Protein AF-A0AA50DY83-F1 (afdb_monomer_lite)

Structure (mmCIF, N/CA/C/O backbone):
data_AF-A0AA50DY83-F1
#
_entry.id   AF-A0AA50DY83-F1
#
loop_
_atom_site.group_PDB
_atom_site.id
_atom_site.type_symbol
_atom_site.label_atom_id
_atom_site.label_alt_id
_atom_site.label_comp_id
_atom_site.label_asym_id
_atom_site.label_entity_id
_atom_site.label_seq_id
_atom_site.pdbx_PDB_ins_code
_atom_site.Cartn_x
_atom_site.Cartn_y
_atom_site.Cartn_z
_atom_site.occupancy
_atom_site.B_iso_or_equiv
_atom_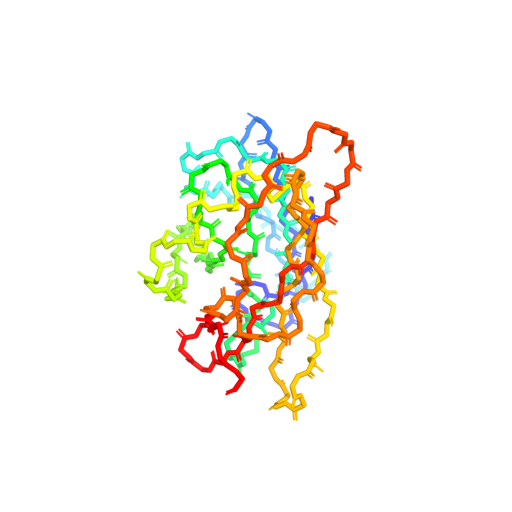site.auth_seq_id
_atom_site.auth_comp_id
_atom_site.auth_asym_id
_atom_site.auth_atom_id
_atom_site.pdbx_PDB_model_num
ATOM 1 N N . MET A 1 1 ? -5.079 8.595 -2.130 1.00 82.94 1 MET A N 1
ATOM 2 C CA . MET A 1 1 ? -5.783 8.286 -0.867 1.00 82.94 1 MET A CA 1
ATOM 3 C C . MET A 1 1 ? -5.899 6.782 -0.774 1.00 82.94 1 MET A C 1
ATOM 5 O O . MET A 1 1 ? -6.201 6.178 -1.796 1.00 82.94 1 MET A O 1
ATOM 9 N N . ALA A 1 2 ? -5.670 6.212 0.403 1.00 85.25 2 ALA A N 1
ATOM 10 C CA . ALA A 1 2 ? -5.829 4.784 0.664 1.00 85.25 2 ALA A CA 1
ATOM 11 C C . ALA A 1 2 ? -6.539 4.568 2.012 1.00 85.25 2 ALA A C 1
ATOM 13 O O . ALA A 1 2 ? -6.570 5.480 2.841 1.00 85.25 2 ALA A O 1
ATOM 14 N N . ILE A 1 3 ? -7.159 3.400 2.182 1.00 90.38 3 ILE A N 1
ATOM 15 C CA . ILE A 1 3 ? -7.938 3.019 3.367 1.00 90.38 3 ILE A CA 1
ATOM 16 C C . ILE A 1 3 ? -7.451 1.643 3.827 1.00 90.38 3 ILE A C 1
ATOM 18 O O . ILE A 1 3 ? -7.275 0.762 2.984 1.00 90.38 3 ILE A O 1
ATOM 22 N N . GLY A 1 4 ? -7.246 1.478 5.133 1.00 90.56 4 GLY A N 1
ATOM 23 C CA . GLY A 1 4 ? -6.815 0.227 5.762 1.00 90.56 4 GLY A CA 1
ATOM 24 C C . GLY A 1 4 ? -6.361 0.439 7.208 1.00 90.56 4 GLY A C 1
ATOM 25 O O . GLY A 1 4 ? -6.179 1.576 7.632 1.00 90.56 4 GLY A O 1
ATOM 26 N N . ASP A 1 5 ? -6.191 -0.640 7.968 1.00 93.38 5 ASP A N 1
ATOM 27 C CA . ASP A 1 5 ? -5.736 -0.609 9.368 1.00 93.38 5 ASP A CA 1
ATOM 28 C C . ASP A 1 5 ? -4.199 -0.542 9.463 1.00 93.38 5 ASP A C 1
ATOM 30 O O . ASP A 1 5 ? -3.527 -1.529 9.753 1.00 93.38 5 ASP A O 1
ATOM 34 N N . TYR A 1 6 ? -3.617 0.627 9.190 1.00 91.94 6 TYR A N 1
ATOM 35 C CA . TYR A 1 6 ? -2.161 0.820 9.105 1.00 91.94 6 TYR A CA 1
ATOM 36 C C . TYR A 1 6 ? -1.463 0.854 10.473 1.00 91.94 6 TYR A C 1
ATOM 38 O O . TYR A 1 6 ? -0.245 1.024 10.536 1.00 91.94 6 TYR A O 1
ATOM 46 N N . ASN A 1 7 ? -2.209 0.735 11.575 1.00 92.19 7 ASN A N 1
ATOM 47 C CA . ASN A 1 7 ? -1.652 0.658 12.927 1.00 92.19 7 ASN A CA 1
ATOM 48 C C . ASN A 1 7 ? -2.032 -0.627 13.693 1.00 92.19 7 ASN A C 1
ATOM 50 O O . ASN A 1 7 ? -1.605 -0.783 14.842 1.00 92.19 7 ASN A O 1
ATOM 54 N N . GLY A 1 8 ? -2.791 -1.538 13.076 1.00 93.25 8 GLY A N 1
ATOM 55 C CA . GLY A 1 8 ? -3.161 -2.840 13.634 1.00 93.25 8 GLY A CA 1
ATOM 56 C C . GLY A 1 8 ? -4.158 -2.776 14.795 1.00 93.25 8 GLY A C 1
ATOM 57 O O . GLY A 1 8 ? -4.150 -3.657 15.662 1.00 93.25 8 GLY A O 1
ATOM 58 N N . ASN A 1 9 ? -4.976 -1.724 14.889 1.00 92.88 9 ASN A N 1
ATOM 59 C CA . ASN A 1 9 ? -5.936 -1.556 15.985 1.00 92.88 9 ASN A CA 1
ATOM 60 C C . ASN A 1 9 ? -7.317 -2.184 15.712 1.00 92.88 9 ASN A C 1
ATOM 62 O O . ASN A 1 9 ? -8.183 -2.159 16.596 1.00 92.88 9 ASN A O 1
ATOM 66 N N . GLY A 1 10 ? -7.516 -2.753 14.523 1.00 93.44 10 GLY A N 1
ATOM 67 C CA . GLY A 1 10 ? -8.751 -3.368 14.052 1.00 93.44 10 GLY A CA 1
ATOM 68 C C . GLY A 1 10 ? -9.752 -2.399 13.414 1.00 93.44 10 GLY A C 1
ATOM 69 O O . GLY A 1 10 ? -10.900 -2.796 13.194 1.00 93.44 10 GLY A O 1
ATOM 70 N N . TYR A 1 11 ? -9.371 -1.148 13.147 1.00 93.31 11 TYR A N 1
ATOM 71 C CA . TYR A 1 11 ? -10.224 -0.125 12.540 1.00 93.31 11 TYR A CA 1
ATOM 72 C C . TYR A 1 11 ? -9.530 0.520 11.341 1.00 93.31 11 TYR A C 1
ATOM 74 O O . TYR A 1 11 ? -8.371 0.905 11.421 1.00 93.31 11 TYR A O 1
ATOM 82 N N . ASP A 1 12 ? -10.273 0.708 10.249 1.00 93.44 12 ASP A N 1
ATOM 83 C CA . ASP A 1 12 ? -9.739 1.363 9.057 1.00 93.44 12 ASP A CA 1
ATOM 84 C C . ASP A 1 12 ? -9.301 2.806 9.349 1.00 93.44 12 ASP A C 1
ATOM 86 O O . ASP A 1 12 ? -10.076 3.636 9.842 1.00 93.44 12 ASP A O 1
ATOM 90 N N . ASP A 1 13 ? -8.072 3.116 8.961 1.00 93.25 13 ASP A N 1
ATOM 91 C CA . ASP A 1 13 ? -7.509 4.453 8.915 1.00 93.25 13 ASP A CA 1
ATOM 92 C C . ASP A 1 13 ? -7.592 5.025 7.488 1.00 93.25 13 ASP A C 1
ATOM 94 O O . ASP A 1 13 ? -7.858 4.322 6.506 1.00 93.25 13 ASP A O 1
ATOM 98 N N . VAL A 1 14 ? -7.331 6.328 7.351 1.00 92.56 14 VAL A N 1
ATOM 99 C CA . VAL A 1 14 ? -7.305 7.013 6.051 1.00 92.56 14 VAL A CA 1
ATOM 100 C C . VAL A 1 14 ? -5.949 7.652 5.806 1.00 92.56 14 VAL A C 1
ATOM 102 O O . VAL A 1 14 ? -5.540 8.563 6.525 1.00 92.56 14 VAL A O 1
ATOM 105 N N . LEU A 1 15 ? -5.296 7.234 4.725 1.00 89.06 15 LEU A N 1
ATOM 106 C CA . LEU A 1 15 ? -4.086 7.859 4.209 1.00 89.06 15 LEU A CA 1
ATOM 107 C C . LEU A 1 15 ? -4.421 8.876 3.127 1.00 89.06 15 LEU A C 1
ATOM 109 O O . LEU A 1 15 ? -5.030 8.559 2.099 1.00 89.06 15 LEU A O 1
ATOM 113 N N . LEU A 1 16 ? -3.949 10.097 3.324 1.00 87.44 16 LEU A N 1
ATOM 114 C CA . LEU A 1 16 ? -3.999 11.180 2.359 1.00 87.44 16 LEU A CA 1
ATOM 115 C C . LEU A 1 16 ? -2.591 11.420 1.827 1.00 87.44 16 LEU A C 1
ATOM 117 O O . LEU A 1 16 ? -1.666 11.712 2.580 1.00 87.44 16 LEU A O 1
ATOM 121 N N . TRP A 1 17 ? -2.455 11.298 0.511 1.00 81.44 17 TRP A N 1
ATOM 122 C CA . TRP A 1 17 ? -1.196 11.476 -0.198 1.00 81.44 17 TRP A CA 1
ATOM 123 C C . TRP A 1 17 ? -1.347 12.599 -1.213 1.00 81.44 17 TRP A C 1
ATOM 125 O O . TRP A 1 17 ? -2.341 12.603 -1.948 1.00 81.44 17 TRP A O 1
ATOM 135 N N . GLY A 1 18 ? -0.401 13.537 -1.259 1.00 75.00 18 GLY A N 1
ATOM 136 C CA . GLY A 1 18 ? -0.442 14.610 -2.248 1.00 75.00 18 GLY A CA 1
ATOM 137 C C . GLY A 1 18 ? 0.629 15.685 -2.092 1.00 75.00 18 GLY A C 1
ATOM 138 O O . GLY A 1 18 ? 1.409 15.705 -1.143 1.00 75.00 18 GLY A O 1
ATOM 139 N N . ASP A 1 19 ? 0.614 16.623 -3.037 1.00 73.62 19 ASP A N 1
ATOM 140 C CA . ASP A 1 19 ? 1.660 17.639 -3.234 1.00 73.62 19 ASP A CA 1
ATOM 141 C C . ASP A 1 19 ? 1.854 18.596 -2.047 1.00 73.62 19 ASP A C 1
ATOM 143 O O . ASP A 1 19 ? 2.912 19.201 -1.896 1.00 73.62 19 ASP A O 1
ATOM 147 N N . ASN A 1 20 ? 0.836 18.738 -1.195 1.00 76.44 20 ASN A N 1
ATOM 148 C CA . ASN A 1 20 ? 0.859 19.624 -0.028 1.00 76.44 20 ASN A CA 1
ATOM 149 C C . ASN A 1 20 ? 1.188 18.888 1.281 1.00 76.44 20 ASN A C 1
ATOM 151 O O .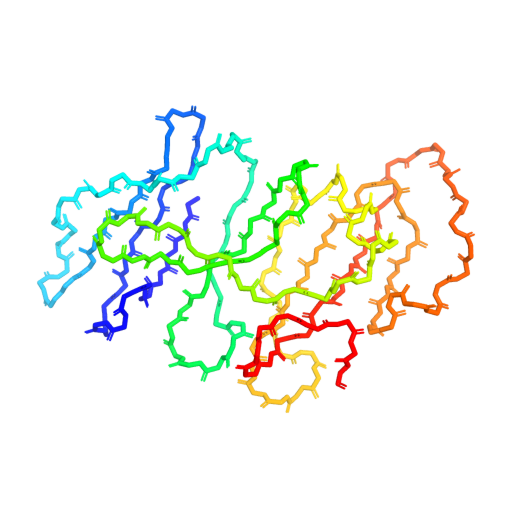 ASN A 1 20 ? 0.993 19.445 2.363 1.00 76.44 20 ASN A O 1
ATOM 155 N N . GLY A 1 21 ? 1.678 17.652 1.183 1.00 81.50 21 GLY A N 1
ATOM 156 C CA . GLY A 1 21 ? 2.078 16.832 2.315 1.00 81.50 21 GLY A CA 1
ATOM 157 C C . GLY A 1 21 ? 1.247 15.564 2.457 1.00 81.50 21 GLY A C 1
ATOM 158 O O . GLY A 1 21 ? 0.142 15.431 1.928 1.00 81.50 21 GLY A O 1
ATOM 159 N N . ASN A 1 22 ? 1.815 14.637 3.218 1.00 86.06 22 ASN A N 1
ATOM 160 C CA . ASN A 1 22 ? 1.277 13.305 3.435 1.00 86.06 22 ASN A CA 1
ATOM 161 C C . ASN A 1 22 ? 0.725 13.244 4.854 1.00 86.06 22 ASN A C 1
ATOM 163 O O . ASN A 1 22 ? 1.374 13.701 5.798 1.00 86.06 22 ASN A O 1
ATOM 167 N N . GLN A 1 23 ? -0.485 12.722 5.010 1.00 90.88 23 GLN A N 1
ATOM 168 C CA . GLN A 1 23 ? -1.163 12.660 6.297 1.00 90.88 23 GLN A CA 1
ATOM 169 C C . GLN A 1 23 ? -1.882 11.335 6.481 1.00 90.88 23 GLN A C 1
ATOM 171 O O . GLN A 1 23 ? -2.335 10.712 5.524 1.00 90.88 23 GLN A O 1
ATOM 176 N N . VAL A 1 24 ? -2.034 10.944 7.736 1.00 91.81 24 VAL A N 1
ATOM 177 C CA . VAL A 1 24 ? -2.842 9.802 8.148 1.00 91.81 24 VAL A CA 1
ATOM 178 C C . VAL A 1 24 ? -3.845 10.244 9.198 1.00 91.81 24 VAL A C 1
ATOM 180 O O . VAL A 1 24 ? -3.514 11.016 10.098 1.00 91.81 24 VAL A O 1
ATOM 183 N N . ALA A 1 25 ? -5.080 9.781 9.062 1.00 93.94 25 ALA A N 1
ATOM 184 C CA . ALA A 1 25 ? -6.119 9.948 10.061 1.00 93.94 25 ALA A CA 1
ATOM 185 C C . ALA A 1 25 ? -6.462 8.581 10.646 1.00 93.94 25 ALA A C 1
ATOM 187 O O . ALA A 1 25 ? -6.918 7.698 9.921 1.00 93.94 25 ALA A O 1
ATOM 188 N N . TRP A 1 26 ? -6.237 8.426 11.949 1.00 93.56 26 TRP A N 1
ATOM 189 C CA . TRP A 1 26 ? -6.375 7.142 12.628 1.00 93.56 26 TRP A CA 1
ATOM 190 C C . TRP A 1 26 ? -7.840 6.826 12.952 1.00 93.56 26 TRP A C 1
ATOM 192 O O . TRP A 1 26 ? -8.547 7.618 13.597 1.00 93.56 26 TRP A O 1
ATOM 202 N N . GLY A 1 27 ? -8.284 5.658 12.500 1.00 94.12 27 GLY A N 1
ATOM 203 C CA . GLY A 1 27 ? -9.568 5.055 12.806 1.00 94.12 27 GLY A CA 1
ATOM 204 C C . GLY A 1 27 ? -9.652 4.603 14.259 1.00 94.12 27 GLY A C 1
ATOM 205 O O . GLY A 1 27 ? -8.657 4.454 14.968 1.00 94.12 27 GLY A O 1
ATOM 206 N N . ASN A 1 28 ? -10.878 4.432 14.746 1.00 93.06 28 ASN A N 1
ATOM 207 C CA . ASN A 1 28 ? -11.138 3.883 16.073 1.00 93.06 28 ASN A CA 1
ATOM 208 C C . ASN A 1 28 ? -12.564 3.328 16.165 1.00 93.06 28 ASN A C 1
ATOM 210 O O . ASN A 1 28 ? -13.390 3.508 15.268 1.00 93.06 28 ASN A O 1
ATOM 214 N N . SER A 1 29 ? -12.872 2.740 17.320 1.00 94.25 29 SER A N 1
ATOM 215 C CA . SER A 1 29 ? -14.148 2.093 17.647 1.00 94.25 29 SER A CA 1
ATOM 216 C C . SER A 1 29 ? -15.400 2.955 17.516 1.00 94.25 29 SER A C 1
ATOM 218 O O . SER A 1 29 ? -16.506 2.417 17.499 1.00 94.25 29 SER A O 1
ATOM 220 N N . THR A 1 30 ? -15.260 4.278 17.426 1.00 92.69 30 THR A N 1
ATOM 221 C CA . THR A 1 30 ? -16.400 5.187 17.249 1.00 92.69 30 THR A CA 1
ATOM 222 C C . THR A 1 30 ? -16.715 5.479 15.781 1.00 92.69 30 THR A C 1
ATOM 224 O O . THR A 1 30 ? -17.744 6.088 15.499 1.00 92.69 30 THR A O 1
ATOM 227 N N . GLY A 1 31 ? -15.848 5.066 14.846 1.00 84.56 31 GLY A N 1
ATOM 228 C CA . GLY A 1 31 ? -15.955 5.387 13.418 1.00 84.56 31 GLY A CA 1
ATOM 229 C C . GLY A 1 31 ? -15.607 6.840 13.070 1.00 84.56 31 GLY A C 1
ATOM 230 O O . GLY A 1 31 ? -15.797 7.264 11.933 1.00 84.56 31 GLY A O 1
ATOM 231 N N . VAL A 1 32 ? -15.116 7.621 14.038 1.00 86.75 32 VAL A N 1
ATOM 232 C CA . VAL A 1 32 ? -14.698 9.014 13.837 1.00 86.75 32 VAL A CA 1
ATOM 233 C C . VAL A 1 32 ? -13.186 9.073 13.655 1.00 86.75 32 VAL A C 1
ATOM 235 O O . VAL A 1 32 ? -12.447 8.629 14.528 1.00 86.75 32 VAL A O 1
ATOM 238 N N . LEU A 1 33 ? -12.720 9.669 12.558 1.00 86.56 33 LEU A N 1
ATOM 239 C CA . LEU A 1 33 ? -11.297 9.906 12.304 1.00 86.56 33 LEU A CA 1
ATOM 240 C C . LEU A 1 33 ? -10.797 11.054 13.189 1.00 86.56 33 LEU A C 1
ATOM 242 O O . LEU A 1 33 ? -11.142 12.219 12.974 1.00 86.56 33 LEU A O 1
ATOM 246 N N . ASN A 1 34 ? -10.018 10.726 14.217 1.00 65.56 34 ASN A N 1
ATOM 247 C CA . ASN A 1 34 ? -9.617 11.687 15.237 1.00 65.56 34 ASN A CA 1
ATOM 248 C C . ASN A 1 34 ? -8.171 12.132 14.989 1.00 65.56 34 ASN A C 1
ATOM 250 O O . ASN A 1 34 ? -7.231 11.415 15.309 1.00 65.56 34 ASN A O 1
ATOM 254 N N . SER A 1 35 ? -8.022 13.354 14.467 1.00 79.56 35 SER A N 1
ATOM 255 C CA . SER A 1 35 ? -6.764 14.059 14.155 1.00 79.56 35 SER A CA 1
ATOM 256 C C . SER A 1 35 ? -5.921 13.500 12.997 1.00 79.56 35 SER A C 1
ATOM 258 O O . SER A 1 35 ? -5.849 12.298 12.769 1.00 79.56 35 SER A O 1
ATOM 260 N N . PHE A 1 36 ? -5.292 14.420 12.259 1.00 89.25 36 PHE A N 1
ATOM 261 C CA . PHE A 1 36 ? -4.334 14.113 11.199 1.00 89.25 36 PHE A CA 1
ATOM 262 C C . PHE A 1 36 ? -2.915 14.132 11.765 1.00 89.25 36 PHE A C 1
ATOM 264 O O . PHE A 1 36 ? -2.482 15.143 12.324 1.00 89.25 36 PHE A O 1
ATOM 271 N N . THR A 1 37 ? -2.187 13.038 11.574 1.00 92.50 37 THR A N 1
ATOM 272 C CA . THR A 1 37 ? -0.744 12.962 11.796 1.00 92.50 37 THR A CA 1
ATOM 273 C C . THR A 1 37 ? -0.035 13.198 10.468 1.00 92.50 37 THR A C 1
ATOM 275 O O . THR A 1 37 ? -0.375 12.578 9.462 1.00 92.50 37 THR A O 1
ATOM 278 N N . ASN A 1 38 ? 0.953 14.095 10.450 1.00 91.31 38 ASN A N 1
ATOM 279 C CA . ASN A 1 38 ? 1.804 14.278 9.275 1.00 91.31 38 ASN A CA 1
ATOM 280 C C . ASN A 1 38 ? 2.736 13.080 9.128 1.00 91.31 38 ASN A C 1
ATOM 282 O O . ASN A 1 38 ? 3.353 12.653 10.101 1.00 91.31 38 ASN A O 1
ATOM 286 N N . ILE A 1 39 ? 2.856 12.583 7.907 1.00 88.12 39 ILE A N 1
ATOM 287 C CA . ILE A 1 39 ? 3.776 11.514 7.557 1.00 88.12 39 ILE A CA 1
ATOM 288 C C . ILE A 1 39 ? 5.089 12.168 7.134 1.00 88.12 39 ILE A C 1
ATOM 290 O O . ILE A 1 39 ? 5.132 12.917 6.155 1.00 88.12 39 ILE A O 1
ATOM 294 N N . ASP A 1 40 ? 6.153 11.889 7.879 1.00 85.12 40 ASP A N 1
ATOM 295 C CA . ASP A 1 40 ? 7.502 12.357 7.578 1.00 85.12 40 ASP A CA 1
ATOM 296 C C . ASP A 1 40 ? 8.100 11.498 6.457 1.00 85.12 40 ASP A C 1
ATOM 298 O O . ASP A 1 40 ? 8.785 10.499 6.690 1.00 85.12 40 ASP A O 1
ATOM 302 N N . TYR A 1 41 ? 7.750 11.858 5.221 1.00 77.12 41 TYR A N 1
ATOM 303 C CA . TYR A 1 41 ? 8.297 11.269 4.007 1.00 77.12 41 TYR A CA 1
ATOM 304 C C . TYR A 1 41 ? 8.704 12.382 3.031 1.00 77.12 41 TYR A C 1
ATOM 306 O O . TYR A 1 41 ? 7.850 13.180 2.640 1.00 77.12 41 TYR A O 1
ATOM 314 N N . PRO A 1 42 ? 9.984 12.457 2.623 1.00 63.41 42 PRO A N 1
ATOM 315 C CA . PRO A 1 42 ? 10.552 13.656 2.004 1.00 63.41 42 PRO A CA 1
ATOM 316 C C . PRO A 1 42 ? 10.182 13.880 0.528 1.00 63.41 42 PRO A C 1
ATOM 318 O O . PRO A 1 42 ? 10.598 14.890 -0.036 1.00 63.41 42 PRO A O 1
ATOM 321 N N . GLU A 1 43 ? 9.439 12.976 -0.117 1.00 67.38 43 GLU A N 1
ATOM 322 C CA . GLU A 1 43 ? 9.222 13.027 -1.570 1.00 67.38 43 GLU A CA 1
ATOM 323 C C . GLU A 1 43 ? 7.781 13.385 -1.956 1.00 67.38 43 GLU A C 1
ATOM 325 O O . GLU A 1 43 ? 6.805 12.923 -1.354 1.00 67.38 43 GLU A O 1
ATOM 330 N N . THR A 1 44 ? 7.665 14.175 -3.024 1.00 59.91 44 THR A N 1
ATOM 331 C CA . THR A 1 44 ? 6.414 14.506 -3.713 1.00 59.91 44 THR A CA 1
ATOM 332 C C . THR A 1 44 ? 6.037 13.342 -4.628 1.00 59.91 44 THR A C 1
ATOM 334 O O . THR A 1 44 ? 6.585 13.200 -5.720 1.00 59.91 44 THR A O 1
ATOM 337 N N . GLN A 1 45 ? 5.172 12.452 -4.155 1.00 63.06 45 GLN A N 1
ATOM 338 C CA . GLN A 1 45 ? 4.799 11.235 -4.880 1.00 63.06 45 GLN A CA 1
ATOM 339 C C . GLN A 1 45 ? 3.581 11.446 -5.777 1.00 63.06 45 GLN A C 1
ATOM 341 O O . GLN A 1 45 ? 2.764 12.331 -5.530 1.00 63.06 45 GLN A O 1
ATOM 346 N N . THR A 1 46 ? 3.414 10.564 -6.763 1.00 63.91 46 THR A N 1
ATOM 347 C CA . THR A 1 46 ? 2.275 10.584 -7.691 1.00 63.91 46 THR A CA 1
ATOM 348 C C . THR A 1 46 ? 1.161 9.609 -7.303 1.00 63.91 46 THR A C 1
ATOM 350 O O . THR A 1 46 ? -0.005 9.915 -7.554 1.00 63.91 46 THR A O 1
ATOM 353 N N . THR A 1 47 ? 1.470 8.465 -6.669 1.00 72.44 47 THR A N 1
ATOM 354 C CA . THR A 1 47 ? 0.469 7.468 -6.229 1.00 72.44 47 THR A CA 1
ATOM 355 C C . THR A 1 47 ? 0.901 6.694 -4.979 1.00 72.44 47 THR A C 1
ATOM 357 O O . THR A 1 47 ? 2.088 6.452 -4.775 1.00 72.44 47 THR A O 1
ATOM 360 N N . ALA A 1 48 ? -0.075 6.284 -4.160 1.00 77.56 48 ALA A N 1
ATOM 361 C CA . ALA A 1 48 ? 0.132 5.416 -3.002 1.00 77.56 48 ALA A CA 1
ATOM 362 C C . ALA A 1 48 ? -1.067 4.478 -2.807 1.00 77.56 48 ALA A C 1
ATOM 364 O O . ALA A 1 48 ? -2.211 4.886 -3.040 1.00 77.56 48 ALA A O 1
ATOM 365 N N . THR A 1 49 ? -0.812 3.253 -2.353 1.00 83.31 49 THR A N 1
ATOM 366 C CA . THR A 1 49 ? -1.840 2.237 -2.085 1.00 83.31 49 THR A CA 1
ATOM 367 C C . THR A 1 49 ? -1.492 1.395 -0.855 1.00 83.31 49 THR A C 1
ATOM 369 O O . THR A 1 49 ? -0.319 1.258 -0.527 1.00 83.31 49 THR A O 1
ATOM 372 N N . GLY A 1 50 ? -2.501 0.867 -0.153 1.00 86.50 50 GLY A N 1
ATOM 373 C CA . GLY A 1 50 ? -2.326 0.071 1.068 1.00 86.50 50 GLY A CA 1
ATOM 374 C C . GLY A 1 50 ? -2.498 -1.422 0.845 1.00 86.50 50 GLY A C 1
ATOM 375 O O . GLY A 1 50 ? -3.528 -1.810 0.300 1.00 86.50 50 GLY A O 1
ATOM 376 N N . VAL A 1 51 ? -1.537 -2.246 1.249 1.00 87.81 51 VAL A N 1
ATOM 377 C CA . VAL A 1 51 ? -1.570 -3.704 1.072 1.00 87.81 51 VAL A CA 1
ATOM 378 C C . VAL A 1 51 ? -0.628 -4.391 2.062 1.00 87.81 51 VAL A C 1
ATOM 380 O O . VAL A 1 51 ? 0.470 -3.903 2.279 1.00 87.81 51 VAL A O 1
ATOM 383 N N . ASP A 1 52 ? -1.054 -5.505 2.659 1.00 90.31 52 ASP A N 1
ATOM 384 C CA . ASP A 1 52 ? -0.207 -6.335 3.530 1.00 90.31 52 ASP A CA 1
ATOM 385 C C . ASP A 1 52 ? 0.744 -7.191 2.675 1.00 90.31 52 ASP A C 1
ATOM 387 O O . ASP A 1 52 ? 0.365 -8.232 2.136 1.00 90.31 52 ASP A O 1
ATOM 391 N N . LEU A 1 53 ? 1.964 -6.689 2.494 1.00 88.38 53 LEU A N 1
ATOM 392 C CA . LEU A 1 53 ? 3.017 -7.258 1.652 1.00 88.38 53 LEU A CA 1
ATOM 393 C C . LEU A 1 53 ? 3.959 -8.164 2.442 1.00 88.38 53 LEU A C 1
ATOM 395 O O . LEU A 1 53 ? 4.844 -8.787 1.846 1.00 88.38 53 LEU A O 1
ATOM 399 N N . ASN A 1 54 ? 3.816 -8.209 3.769 1.00 89.88 54 ASN A N 1
ATOM 400 C CA . ASN A 1 54 ? 4.650 -9.030 4.634 1.00 89.88 54 ASN A CA 1
ATOM 401 C C . ASN A 1 54 ? 3.879 -10.116 5.414 1.00 89.88 54 ASN A C 1
ATOM 403 O O . ASN A 1 54 ? 4.501 -10.996 6.014 1.00 89.88 54 ASN A O 1
ATOM 407 N N . GLY A 1 55 ? 2.549 -10.107 5.362 1.00 90.44 55 GLY A N 1
ATOM 408 C CA . GLY A 1 55 ? 1.676 -11.075 6.016 1.00 90.44 55 GLY A CA 1
ATOM 409 C C . GLY A 1 55 ? 1.550 -10.891 7.531 1.00 90.44 55 GLY A C 1
ATOM 410 O O . GLY A 1 55 ? 1.189 -11.851 8.220 1.00 90.44 55 GLY A O 1
ATOM 411 N N . ASP A 1 56 ? 1.885 -9.720 8.080 1.00 91.44 56 ASP A N 1
ATOM 412 C CA . ASP A 1 56 ? 1.785 -9.430 9.516 1.00 91.44 56 ASP A CA 1
ATOM 413 C C . ASP A 1 56 ? 0.385 -8.947 9.944 1.00 91.44 56 ASP A C 1
ATOM 415 O O . ASP A 1 56 ? 0.100 -8.851 11.144 1.00 91.44 56 ASP A O 1
ATOM 419 N N . GLY A 1 57 ? -0.515 -8.732 8.979 1.00 90.56 57 GLY A N 1
ATOM 420 C CA . GLY A 1 57 ? -1.878 -8.259 9.187 1.00 90.56 57 GLY A CA 1
ATOM 421 C C . GLY A 1 57 ? -2.017 -6.737 9.268 1.00 90.56 57 GLY A C 1
ATOM 422 O O . GLY A 1 57 ? -3.141 -6.257 9.417 1.00 90.56 57 GLY A O 1
ATOM 423 N N . ILE A 1 58 ? -0.921 -5.983 9.159 1.00 91.94 58 ILE A N 1
ATOM 424 C CA . ILE A 1 58 ? -0.885 -4.522 9.093 1.00 91.94 58 ILE A CA 1
ATOM 425 C C . ILE A 1 58 ? -0.504 -4.133 7.661 1.00 91.94 58 ILE A C 1
ATOM 427 O O . ILE A 1 58 ? 0.609 -4.402 7.223 1.00 91.94 58 ILE A O 1
ATOM 431 N N . PRO A 1 59 ? -1.385 -3.464 6.897 1.00 90.31 59 PRO A N 1
ATOM 432 C CA . PRO A 1 59 ? -1.056 -3.071 5.540 1.00 90.31 59 PRO A CA 1
ATOM 433 C C . PRO A 1 59 ? 0.167 -2.151 5.476 1.00 90.31 59 PRO A C 1
ATOM 435 O O . PRO A 1 59 ? 0.263 -1.138 6.170 1.00 90.31 59 PRO A O 1
ATOM 438 N N . GLU A 1 60 ? 1.058 -2.444 4.542 1.00 89.00 60 GLU A N 1
ATOM 439 C CA . GLU A 1 60 ? 2.073 -1.522 4.070 1.00 89.00 60 GLU A CA 1
ATOM 440 C C . GLU A 1 60 ? 1.516 -0.520 3.073 1.00 89.00 60 GLU A C 1
ATOM 442 O O . GLU A 1 60 ? 0.463 -0.694 2.466 1.00 89.00 60 GLU A O 1
ATOM 447 N N . ILE A 1 61 ? 2.283 0.536 2.844 1.00 85.31 61 ILE A N 1
ATOM 448 C CA . ILE A 1 61 ? 2.011 1.550 1.842 1.00 85.31 61 ILE A CA 1
ATOM 449 C C . ILE A 1 61 ? 2.998 1.360 0.714 1.00 85.31 61 ILE A C 1
ATOM 451 O O . ILE A 1 61 ? 4.186 1.659 0.861 1.00 85.31 61 ILE A O 1
ATOM 455 N N . ALA A 1 62 ? 2.486 0.898 -0.418 1.00 81.44 62 ALA A N 1
ATOM 456 C CA . ALA A 1 62 ? 3.224 0.906 -1.658 1.00 81.44 62 ALA A CA 1
ATOM 457 C C . ALA A 1 62 ? 3.192 2.311 -2.272 1.00 81.44 62 ALA A C 1
ATOM 459 O O . ALA A 1 62 ? 2.139 2.951 -2.336 1.00 81.44 62 ALA A O 1
ATOM 460 N N . ILE A 1 63 ? 4.356 2.792 -2.699 1.00 76.38 63 ILE A N 1
ATOM 461 C CA . ILE A 1 63 ? 4.601 4.164 -3.144 1.00 76.38 63 ILE A CA 1
ATOM 462 C C . ILE A 1 63 ? 5.159 4.147 -4.562 1.00 76.38 63 ILE A C 1
ATOM 464 O O . ILE A 1 63 ? 6.131 3.454 -4.857 1.00 76.38 63 ILE A O 1
ATOM 468 N N . GLY A 1 64 ? 4.548 4.935 -5.441 1.00 70.00 64 GLY A N 1
ATOM 469 C CA . GLY A 1 64 ? 5.097 5.235 -6.753 1.00 70.00 64 GLY A CA 1
ATOM 470 C C . GLY A 1 64 ? 5.932 6.509 -6.685 1.00 70.00 64 GLY A C 1
ATOM 471 O O . GLY A 1 64 ? 5.368 7.595 -6.529 1.00 70.00 64 GLY A O 1
ATOM 472 N N . SER A 1 65 ? 7.260 6.404 -6.794 1.00 64.75 65 SER A N 1
ATOM 473 C CA . SER A 1 65 ? 8.141 7.577 -6.887 1.00 64.75 65 SER A CA 1
ATOM 474 C C . SER A 1 65 ? 9.271 7.408 -7.901 1.00 64.75 65 SER A C 1
ATOM 476 O O . SER A 1 65 ? 9.714 6.296 -8.206 1.00 64.75 65 SER A O 1
ATOM 478 N N . ASP A 1 66 ? 9.775 8.543 -8.389 1.00 57.41 66 ASP A N 1
ATOM 479 C CA . ASP A 1 66 ? 10.920 8.617 -9.302 1.00 57.41 66 ASP A CA 1
ATOM 480 C C . ASP A 1 66 ? 12.230 8.128 -8.644 1.00 57.41 66 ASP A C 1
ATOM 482 O O . ASP A 1 66 ? 13.192 7.776 -9.335 1.00 57.41 66 ASP A O 1
ATOM 486 N N . GLU A 1 67 ? 12.267 8.058 -7.306 1.00 54.22 67 GLU A N 1
ATOM 487 C CA . GLU A 1 67 ? 13.425 7.644 -6.502 1.00 54.22 67 GLU A CA 1
ATOM 488 C C . GLU A 1 67 ? 13.400 6.167 -6.078 1.00 54.22 67 GLU A C 1
ATOM 490 O O . GLU A 1 67 ? 14.272 5.719 -5.330 1.00 54.22 67 GLU A O 1
ATOM 495 N N . ARG A 1 68 ? 12.497 5.366 -6.664 1.00 59.47 68 ARG A N 1
ATOM 496 C CA . ARG A 1 68 ? 12.612 3.897 -6.692 1.00 59.47 68 ARG A CA 1
ATOM 497 C C . ARG A 1 68 ? 12.396 3.209 -5.334 1.00 59.47 68 ARG A C 1
ATOM 499 O O . ARG A 1 68 ? 12.978 2.156 -5.065 1.00 59.47 68 ARG A O 1
ATOM 506 N N . LYS A 1 69 ? 11.555 3.790 -4.478 1.00 61.59 69 LYS A N 1
ATOM 507 C CA . LYS A 1 69 ? 11.107 3.196 -3.208 1.00 61.59 69 LYS A CA 1
ATOM 508 C C . LYS A 1 69 ? 9.687 2.687 -3.376 1.00 61.59 69 LYS A C 1
ATOM 510 O O . LYS A 1 69 ? 8.828 3.448 -3.794 1.00 61.59 69 LYS A O 1
ATOM 515 N N . ILE A 1 70 ? 9.479 1.406 -3.084 1.00 66.00 70 ILE A N 1
ATOM 516 C CA . ILE A 1 70 ? 8.291 0.690 -3.560 1.00 66.00 70 ILE A CA 1
ATOM 517 C C . ILE A 1 70 ? 7.277 0.443 -2.440 1.00 66.00 70 ILE A C 1
ATOM 519 O O . ILE A 1 70 ? 6.090 0.503 -2.727 1.00 66.00 70 ILE A O 1
ATOM 523 N N . ALA A 1 71 ? 7.699 0.210 -1.186 1.00 78.19 71 ALA A N 1
ATOM 524 C CA . ALA A 1 71 ? 6.778 -0.006 -0.063 1.00 78.19 71 ALA A CA 1
ATOM 525 C C . ALA A 1 71 ? 7.385 0.283 1.326 1.00 78.19 71 ALA A C 1
ATOM 527 O O . ALA A 1 71 ? 8.604 0.206 1.508 1.00 78.19 71 ALA A O 1
ATOM 528 N N . GLY A 1 72 ? 6.537 0.585 2.315 1.00 84.56 72 GLY A N 1
ATOM 529 C CA . GLY A 1 72 ? 6.923 0.786 3.719 1.00 84.56 72 GLY A CA 1
ATOM 530 C C . GLY A 1 72 ? 5.738 0.898 4.686 1.00 84.56 72 GLY A C 1
ATOM 531 O O . GLY A 1 72 ? 4.600 1.041 4.254 1.00 84.56 72 GLY A O 1
ATOM 532 N N . GLN A 1 73 ? 6.006 0.858 5.991 1.00 88.94 73 GLN A N 1
ATOM 533 C CA . GLN A 1 73 ? 5.015 1.037 7.063 1.00 88.94 73 GLN A CA 1
ATOM 534 C C . GLN A 1 73 ? 5.069 2.453 7.655 1.00 88.94 73 GLN A C 1
ATOM 536 O O . GLN A 1 73 ? 6.097 3.137 7.585 1.00 88.94 73 GLN A O 1
ATOM 541 N N . ILE A 1 74 ? 3.974 2.878 8.292 1.00 89.19 74 ILE A N 1
ATOM 542 C CA . ILE A 1 74 ? 3.886 4.150 9.020 1.00 89.19 74 ILE A CA 1
ATOM 543 C C . ILE A 1 74 ? 3.656 3.893 10.502 1.00 89.19 74 ILE A C 1
ATOM 545 O O . ILE A 1 74 ? 2.743 3.175 10.888 1.00 89.19 74 ILE A O 1
ATOM 549 N N . SER A 1 75 ? 4.454 4.540 11.349 1.00 88.94 75 SER A N 1
ATOM 550 C CA . SER A 1 75 ? 4.208 4.543 12.788 1.00 88.94 75 SER A CA 1
ATOM 551 C C . SER A 1 75 ? 3.050 5.472 13.166 1.00 88.94 75 SER A C 1
ATOM 553 O O . SER A 1 75 ? 2.756 6.452 12.484 1.00 88.94 75 SER A O 1
ATOM 555 N N . THR A 1 76 ? 2.465 5.274 14.346 1.00 88.75 76 THR A N 1
ATOM 556 C CA . THR A 1 76 ? 1.431 6.176 14.894 1.00 88.75 76 THR A CA 1
ATOM 557 C C . THR A 1 76 ? 1.902 7.629 15.072 1.00 88.75 76 THR A C 1
ATOM 559 O O . THR A 1 76 ? 1.085 8.552 15.086 1.00 88.75 76 THR A O 1
ATOM 562 N N . SER A 1 77 ? 3.221 7.854 15.157 1.00 88.75 77 SER A N 1
ATOM 563 C CA . SER A 1 77 ? 3.848 9.182 15.181 1.00 88.75 77 SER A CA 1
ATOM 564 C C . SER A 1 77 ? 4.095 9.785 13.793 1.00 88.75 77 SER A C 1
ATOM 566 O O . SER A 1 77 ? 4.614 10.895 13.714 1.00 88.75 77 SER A O 1
ATOM 568 N N . GLY A 1 78 ? 3.749 9.073 12.718 1.00 86.69 78 GLY A N 1
ATOM 569 C CA . GLY A 1 78 ? 3.914 9.518 11.335 1.00 86.69 78 GLY A CA 1
ATOM 570 C C . GLY A 1 78 ? 5.289 9.237 10.732 1.00 86.69 78 GLY A C 1
ATOM 571 O O . GLY A 1 78 ? 5.605 9.764 9.671 1.00 86.69 78 GLY A O 1
ATOM 572 N N . SER A 1 79 ? 6.135 8.431 11.373 1.00 89.00 79 SER A N 1
ATOM 573 C CA . SER A 1 79 ? 7.441 8.076 10.808 1.00 89.00 79 SER A CA 1
ATOM 574 C C . SER A 1 79 ? 7.281 6.962 9.778 1.00 89.00 79 SER A C 1
ATOM 576 O O . SER A 1 79 ? 6.687 5.929 10.083 1.00 89.00 79 SER A O 1
ATOM 578 N N . PHE A 1 80 ? 7.827 7.160 8.578 1.00 86.56 80 PHE A N 1
ATOM 579 C CA . PHE A 1 80 ? 7.790 6.167 7.507 1.00 86.56 80 PHE A CA 1
ATOM 580 C C . PHE A 1 80 ? 9.041 5.275 7.531 1.00 86.56 80 PHE A C 1
ATOM 582 O O . PHE A 1 80 ? 10.166 5.778 7.506 1.00 86.56 80 PHE A O 1
ATOM 589 N N . SER A 1 81 ? 8.854 3.954 7.545 1.00 86.38 81 SER A N 1
ATOM 590 C CA . SER A 1 81 ? 9.937 2.967 7.475 1.00 86.38 81 SER A CA 1
ATOM 591 C C . SER A 1 81 ? 9.795 2.105 6.230 1.00 86.38 81 SER A C 1
ATOM 593 O O . SER A 1 81 ? 8.771 1.461 6.030 1.00 86.38 81 SER A O 1
ATOM 595 N N . LEU A 1 82 ? 10.842 2.056 5.407 1.00 81.38 82 LEU A N 1
ATOM 596 C CA . LEU A 1 82 ? 10.861 1.226 4.204 1.00 81.38 82 LEU A CA 1
ATOM 597 C C . LEU A 1 82 ? 10.856 -0.261 4.559 1.00 81.38 82 LEU A C 1
ATOM 599 O O . LEU A 1 82 ? 11.576 -0.692 5.463 1.00 81.38 82 LEU A O 1
ATOM 603 N N . LEU A 1 83 ? 10.101 -1.039 3.787 1.00 77.94 83 LEU A N 1
ATOM 604 C CA . LEU A 1 83 ? 10.238 -2.487 3.786 1.00 77.94 83 LEU A CA 1
ATOM 605 C C . LEU A 1 83 ? 11.560 -2.892 3.129 1.00 77.94 83 LEU A C 1
ATOM 607 O O . LEU A 1 83 ? 12.048 -2.195 2.227 1.00 77.94 83 LEU A O 1
ATOM 611 N N . PRO A 1 84 ? 12.133 -4.046 3.510 1.00 76.31 84 PRO A N 1
ATOM 612 C CA . PRO A 1 84 ? 13.182 -4.648 2.712 1.00 76.31 84 PRO A CA 1
ATOM 613 C C . PRO A 1 84 ? 12.653 -4.903 1.294 1.00 76.31 84 PRO A C 1
ATOM 615 O O . PRO A 1 84 ? 11.575 -5.457 1.083 1.00 76.31 84 PRO A O 1
ATOM 618 N N . THR A 1 85 ? 13.415 -4.436 0.312 1.00 67.31 85 THR A N 1
ATOM 619 C CA . THR A 1 85 ? 13.124 -4.594 -1.115 1.00 67.31 85 THR A CA 1
ATOM 620 C C . THR A 1 85 ? 14.288 -5.330 -1.773 1.00 67.31 85 THR A C 1
ATOM 622 O O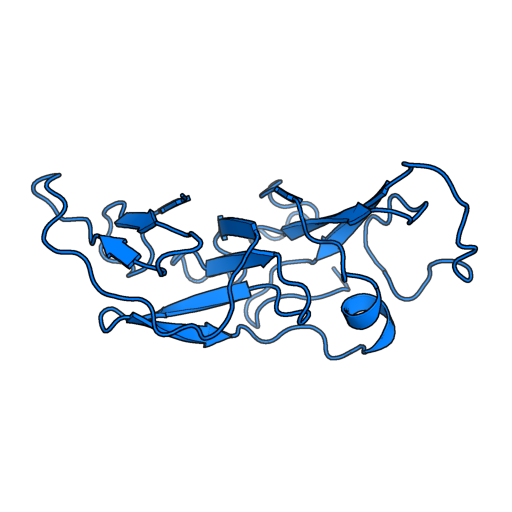 . THR A 1 85 ? 15.422 -5.258 -1.276 1.00 67.31 85 THR A O 1
ATOM 625 N N . PRO A 1 86 ? 14.058 -6.056 -2.883 1.00 60.53 86 PRO A N 1
ATOM 626 C CA . PRO A 1 86 ? 15.117 -6.829 -3.505 1.00 60.53 86 PRO A CA 1
ATOM 627 C C . PRO A 1 86 ? 16.202 -5.878 -4.022 1.00 60.53 86 PRO A C 1
ATOM 629 O O . PRO A 1 86 ? 15.968 -5.034 -4.880 1.00 60.53 86 PRO A O 1
ATOM 632 N N . THR A 1 87 ? 17.429 -6.035 -3.523 1.00 52.62 87 THR A N 1
ATOM 633 C CA . THR A 1 87 ? 18.586 -5.156 -3.787 1.00 52.62 87 THR A CA 1
ATOM 634 C C . THR A 1 87 ? 19.142 -5.251 -5.216 1.00 52.62 87 THR A C 1
ATOM 636 O O . THR A 1 87 ? 20.210 -4.707 -5.516 1.00 52.62 87 THR A O 1
ATOM 639 N N . THR A 1 88 ? 18.443 -5.923 -6.137 1.00 49.34 88 THR A N 1
ATOM 640 C CA . THR A 1 88 ? 18.903 -6.073 -7.521 1.00 49.34 88 THR A CA 1
ATOM 641 C C . THR A 1 88 ? 18.672 -4.776 -8.300 1.00 49.34 88 THR A C 1
ATOM 643 O O . THR A 1 88 ? 17.609 -4.475 -8.838 1.00 49.34 88 THR A O 1
ATOM 646 N N . SER A 1 89 ? 19.741 -3.980 -8.349 1.00 47.19 89 SER A N 1
ATOM 647 C CA . SER A 1 89 ? 19.792 -2.624 -8.899 1.00 47.19 89 SER A CA 1
ATOM 648 C C . SER A 1 89 ? 19.221 -2.484 -10.321 1.00 47.19 89 SER A C 1
ATOM 650 O O . SER A 1 89 ? 18.729 -1.420 -10.666 1.00 47.19 89 SER A O 1
ATOM 652 N N . SER A 1 90 ? 19.210 -3.520 -11.167 1.00 48.09 90 SER A N 1
ATOM 653 C CA . SER A 1 90 ? 18.763 -3.361 -12.564 1.00 48.09 90 SER A CA 1
ATOM 654 C C . SER A 1 90 ? 17.239 -3.207 -12.720 1.00 48.09 90 SER A C 1
ATOM 656 O O . SER A 1 90 ? 16.780 -2.444 -13.568 1.00 48.09 90 SER A O 1
ATOM 658 N N . VAL A 1 91 ? 16.449 -3.858 -11.865 1.00 48.38 91 VAL A N 1
ATOM 659 C CA . VAL A 1 91 ? 14.974 -3.861 -11.949 1.00 48.38 91 VAL A CA 1
ATOM 660 C C . VAL A 1 91 ? 14.396 -2.638 -11.236 1.00 48.38 91 VAL A C 1
ATOM 662 O O . VAL A 1 91 ? 13.497 -1.974 -11.731 1.00 48.38 91 VAL A O 1
ATOM 665 N N . ILE A 1 92 ? 14.992 -2.247 -10.110 1.00 49.41 92 ILE A N 1
ATOM 666 C CA . ILE A 1 92 ? 14.582 -1.046 -9.373 1.00 49.41 92 ILE A CA 1
ATOM 667 C C . ILE A 1 92 ? 14.978 0.242 -10.124 1.00 49.41 92 ILE A C 1
ATOM 669 O O . ILE A 1 92 ? 14.247 1.228 -10.098 1.00 49.41 92 ILE A O 1
ATOM 673 N N . ASN A 1 93 ? 16.074 0.231 -10.897 1.00 46.12 93 ASN A N 1
ATOM 674 C CA . ASN A 1 93 ? 16.445 1.363 -11.759 1.00 46.12 93 ASN A CA 1
ATOM 675 C C . ASN A 1 93 ? 15.515 1.550 -12.973 1.00 46.12 93 ASN A C 1
ATOM 677 O O . ASN A 1 93 ? 15.530 2.625 -13.574 1.00 46.12 93 ASN A O 1
ATOM 681 N N . THR A 1 94 ? 14.734 0.531 -13.348 1.00 47.84 94 THR A N 1
ATOM 682 C CA . THR A 1 94 ? 13.820 0.565 -14.503 1.00 47.84 94 THR A CA 1
ATOM 683 C C . THR A 1 94 ? 12.393 1.003 -14.128 1.00 47.84 94 THR A C 1
ATOM 685 O O . THR A 1 94 ? 11.619 1.362 -15.012 1.00 47.84 94 THR A O 1
ATOM 688 N N . LEU A 1 95 ? 12.080 1.120 -12.830 1.00 51.41 95 LEU A N 1
ATOM 689 C CA . LEU A 1 95 ? 10.791 1.568 -12.278 1.00 51.41 95 LEU A CA 1
ATOM 690 C C . LEU A 1 95 ? 10.614 3.092 -12.173 1.00 51.41 95 LEU A C 1
ATOM 692 O O . LEU A 1 95 ? 9.742 3.556 -11.442 1.00 51.41 95 LEU A O 1
ATOM 696 N N . ALA A 1 96 ? 11.365 3.884 -12.943 1.00 47.22 96 ALA A N 1
ATOM 697 C CA . ALA A 1 96 ? 11.221 5.347 -13.032 1.00 47.22 96 ALA A CA 1
ATOM 698 C C . ALA A 1 96 ? 9.847 5.823 -13.578 1.00 47.22 96 ALA A C 1
ATOM 700 O O . ALA A 1 96 ? 9.721 6.928 -14.092 1.00 47.22 96 ALA A O 1
ATOM 701 N N . ALA A 1 97 ? 8.833 4.957 -13.561 1.00 48.00 97 ALA A N 1
ATOM 702 C CA . ALA A 1 97 ? 7.503 5.184 -14.085 1.00 48.00 97 ALA A CA 1
ATOM 703 C C . ALA A 1 97 ? 6.429 4.385 -13.330 1.00 48.00 97 ALA A C 1
ATOM 705 O O . ALA A 1 97 ? 5.419 4.058 -13.954 1.00 48.00 97 ALA A O 1
ATOM 706 N N . ALA A 1 98 ? 6.615 4.089 -12.034 1.00 55.03 98 ALA A N 1
ATOM 707 C CA . ALA A 1 98 ? 5.571 3.547 -11.150 1.00 55.03 98 ALA A CA 1
ATOM 708 C C . ALA A 1 98 ? 4.457 4.589 -10.894 1.00 55.03 98 ALA A C 1
ATOM 710 O O . ALA A 1 98 ? 4.088 4.892 -9.767 1.00 55.03 98 ALA A O 1
ATOM 711 N N . ASN A 1 99 ? 3.929 5.177 -11.966 1.00 56.19 99 ASN A N 1
ATOM 712 C CA . ASN A 1 99 ? 2.861 6.171 -11.948 1.00 56.19 99 ASN A CA 1
ATOM 713 C C . ASN A 1 99 ? 1.503 5.535 -11.644 1.00 56.19 99 ASN A C 1
ATOM 715 O O . ASN A 1 99 ? 0.518 6.250 -11.485 1.00 56.19 99 ASN A O 1
ATOM 719 N N . GLN A 1 100 ? 1.440 4.202 -11.638 1.00 64.31 100 GLN A N 1
ATOM 720 C CA . GLN A 1 100 ? 0.271 3.416 -11.286 1.00 64.31 100 GLN A CA 1
ATOM 721 C C . GLN A 1 100 ? 0.735 2.175 -10.525 1.00 64.31 100 GLN A C 1
ATOM 723 O O . GLN A 1 100 ? 1.466 1.334 -11.056 1.00 64.31 100 GLN A O 1
ATOM 728 N N . LEU A 1 101 ? 0.303 2.101 -9.274 1.00 68.44 101 LEU A N 1
ATOM 729 C CA . LEU A 1 101 ? 0.370 0.913 -8.445 1.00 68.44 101 LEU A CA 1
ATOM 730 C C . LEU A 1 101 ? -1.032 0.341 -8.359 1.00 68.44 101 LEU A C 1
ATOM 732 O O . LEU A 1 101 ? -1.976 1.077 -8.069 1.00 68.44 101 LEU A O 1
ATOM 736 N N . GLU A 1 102 ? -1.156 -0.958 -8.588 1.00 65.94 102 GLU A N 1
ATOM 737 C CA . GLU A 1 102 ? -2.391 -1.665 -8.297 1.00 65.94 102 GLU A CA 1
ATOM 738 C C . GLU A 1 102 ? -2.102 -2.830 -7.358 1.00 65.94 102 GLU A C 1
ATOM 740 O O . GLU A 1 102 ? -1.134 -3.576 -7.518 1.00 65.94 102 GLU A O 1
ATOM 745 N N . ASN A 1 103 ? -2.970 -2.968 -6.362 1.00 63.91 103 ASN A N 1
ATOM 746 C CA . ASN A 1 103 ? -2.976 -4.109 -5.464 1.00 63.91 103 ASN A CA 1
ATOM 747 C C . ASN A 1 103 ? -3.774 -5.211 -6.146 1.00 63.91 103 ASN A C 1
ATOM 749 O O . ASN A 1 103 ? -4.995 -5.095 -6.257 1.00 63.91 103 ASN A O 1
ATOM 753 N N . ILE A 1 104 ? -3.105 -6.253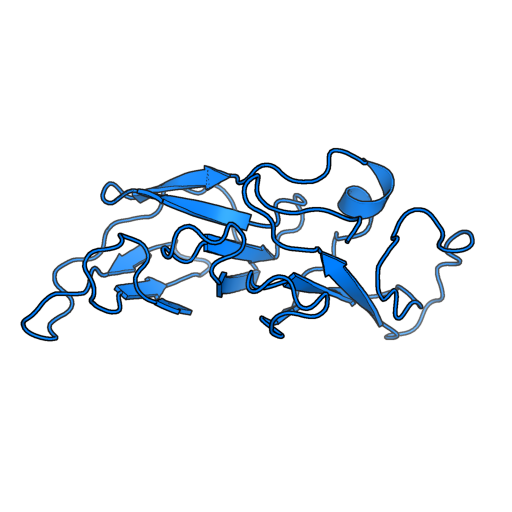 -6.632 1.00 60.94 104 ILE A N 1
ATOM 754 C CA . ILE A 1 104 ? -3.763 -7.269 -7.459 1.00 60.94 104 ILE A CA 1
ATOM 755 C C . ILE A 1 104 ? -3.569 -8.672 -6.868 1.00 60.94 104 ILE A C 1
ATOM 757 O O . ILE A 1 104 ? -3.304 -9.627 -7.581 1.00 60.94 104 ILE A O 1
ATOM 761 N N . GLY A 1 105 ? -3.771 -8.812 -5.557 1.00 77.06 105 GLY A N 1
ATOM 762 C CA . GLY A 1 105 ? -3.966 -10.118 -4.921 1.00 77.06 105 GLY A CA 1
ATOM 763 C C . GLY A 1 105 ? -2.690 -10.922 -4.681 1.00 77.06 105 GLY A C 1
ATOM 764 O O . GLY A 1 105 ? -1.611 -10.363 -4.581 1.00 77.06 105 GLY A O 1
ATOM 765 N N . ASP A 1 106 ? -2.864 -12.229 -4.530 1.00 89.25 106 ASP A N 1
ATOM 766 C CA . ASP A 1 106 ? -1.833 -13.226 -4.226 1.00 89.25 106 ASP A CA 1
ATOM 767 C C . ASP A 1 106 ? -1.593 -14.053 -5.504 1.00 89.25 106 ASP A C 1
ATOM 769 O O . ASP A 1 106 ? -2.396 -14.924 -5.862 1.00 89.25 106 ASP A O 1
ATOM 773 N N . PHE A 1 107 ? -0.568 -13.697 -6.284 1.00 86.62 107 PHE A N 1
ATOM 774 C CA . PHE A 1 107 ? -0.293 -14.315 -7.584 1.00 86.62 107 PHE A CA 1
ATOM 775 C C . PHE A 1 107 ? 0.463 -15.640 -7.460 1.00 86.62 107 PHE A C 1
ATOM 777 O O . PHE A 1 107 ? 0.390 -16.447 -8.395 1.00 86.62 107 PHE A O 1
ATOM 784 N N . ASN A 1 108 ? 1.204 -15.867 -6.370 1.00 87.75 108 ASN A N 1
ATOM 785 C CA . ASN A 1 108 ? 1.952 -17.109 -6.135 1.00 87.75 108 ASN A CA 1
ATOM 786 C C . ASN A 1 108 ? 1.196 -18.121 -5.244 1.00 87.75 108 ASN A C 1
ATOM 788 O O . ASN A 1 108 ? 1.570 -19.296 -5.220 1.00 87.75 108 ASN A O 1
ATOM 792 N N . GLY A 1 109 ? 0.095 -17.720 -4.610 1.00 90.69 109 GLY A N 1
ATOM 793 C CA . GLY A 1 109 ? -0.766 -18.561 -3.784 1.00 90.69 109 GLY A CA 1
ATOM 794 C C . GLY A 1 109 ? -0.237 -18.801 -2.368 1.00 90.69 109 GLY A C 1
ATOM 795 O O . GLY A 1 109 ? -0.575 -19.839 -1.786 1.00 90.69 109 GLY A O 1
ATOM 796 N N . ASP A 1 110 ? 0.625 -17.928 -1.839 1.00 90.50 110 ASP A N 1
ATOM 797 C CA . ASP A 1 110 ? 1.243 -18.100 -0.517 1.00 90.50 110 ASP A CA 1
ATOM 798 C C . ASP A 1 110 ? 0.437 -17.480 0.642 1.00 90.50 110 ASP A C 1
ATOM 800 O O . ASP A 1 110 ? 0.740 -17.724 1.815 1.00 90.50 110 ASP A O 1
ATOM 804 N N . GLY A 1 111 ? -0.648 -16.772 0.322 1.00 90.56 111 GLY A N 1
ATOM 805 C CA . GLY A 1 111 ? -1.525 -16.103 1.276 1.00 90.56 111 GLY A CA 1
ATOM 806 C C . GLY A 1 111 ? -1.066 -14.704 1.692 1.00 90.56 111 GLY A C 1
ATOM 807 O O . GLY A 1 111 ? -1.740 -14.097 2.526 1.00 90.56 111 GLY A O 1
ATOM 808 N N . ILE A 1 112 ? 0.030 -14.195 1.130 1.00 91.12 112 ILE A N 1
ATOM 809 C CA . ILE A 1 112 ? 0.531 -12.828 1.290 1.00 91.12 112 ILE A CA 1
ATOM 810 C C . ILE A 1 112 ? 0.226 -12.067 -0.003 1.00 91.12 112 ILE A C 1
ATOM 812 O O . ILE A 1 112 ? 0.226 -12.626 -1.097 1.00 91.12 112 ILE A O 1
ATOM 816 N N . ALA A 1 113 ? -0.135 -10.789 0.106 1.00 89.88 113 ALA A N 1
ATOM 817 C CA . ALA A 1 113 ? -0.460 -10.025 -1.086 1.00 89.88 113 ALA A CA 1
ATOM 818 C C . ALA A 1 113 ? 0.810 -9.620 -1.849 1.00 89.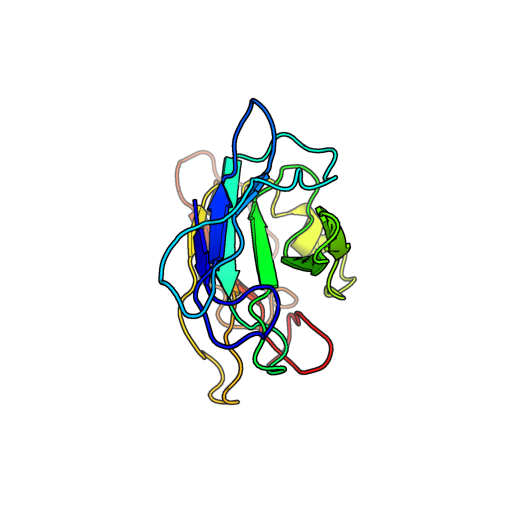88 113 ALA A C 1
ATOM 820 O O . ALA A 1 113 ? 1.837 -9.266 -1.271 1.00 89.88 113 ALA A O 1
ATOM 821 N N . ASP A 1 114 ? 0.688 -9.594 -3.170 1.00 87.06 114 ASP A N 1
ATOM 822 C CA . ASP A 1 114 ? 1.728 -9.205 -4.106 1.00 87.06 114 ASP A CA 1
ATOM 823 C C . ASP A 1 114 ? 1.465 -7.805 -4.673 1.00 87.06 114 ASP A C 1
ATOM 825 O O . ASP A 1 114 ? 0.330 -7.315 -4.746 1.00 87.06 114 ASP A O 1
ATOM 829 N N . LEU A 1 115 ? 2.531 -7.161 -5.151 1.00 83.31 115 LEU A N 1
ATOM 830 C CA . LEU A 1 115 ? 2.467 -5.821 -5.725 1.00 83.31 115 LEU A CA 1
ATOM 831 C C . LEU A 1 115 ? 2.668 -5.841 -7.241 1.00 83.31 115 LEU A C 1
ATOM 833 O O . LEU A 1 115 ? 3.723 -6.246 -7.735 1.00 83.31 115 LEU A O 1
ATOM 837 N N . ALA A 1 116 ? 1.695 -5.301 -7.980 1.00 79.44 116 ALA A N 1
ATOM 838 C CA . ALA A 1 116 ? 1.828 -5.046 -9.408 1.00 79.44 116 ALA A CA 1
ATOM 839 C C . ALA A 1 116 ? 2.229 -3.588 -9.669 1.00 79.44 116 ALA A C 1
ATOM 841 O O . ALA A 1 116 ? 1.565 -2.643 -9.238 1.00 79.44 116 ALA A O 1
ATOM 842 N N . VAL A 1 117 ? 3.303 -3.404 -10.434 1.00 76.12 117 VAL A N 1
ATOM 843 C CA . VAL A 1 117 ? 3.827 -2.088 -10.807 1.00 76.12 117 VAL A CA 1
ATOM 844 C C . VAL A 1 117 ? 3.773 -1.926 -12.319 1.00 76.12 117 VAL A C 1
ATOM 846 O O . VAL A 1 117 ? 4.378 -2.705 -13.063 1.00 76.12 117 VAL A O 1
ATOM 849 N N . LEU A 1 118 ? 3.068 -0.893 -12.786 1.00 72.06 118 LEU A N 1
ATOM 850 C CA . LEU A 1 118 ? 3.073 -0.518 -14.197 1.00 72.06 118 LEU A CA 1
ATOM 851 C C . LEU A 1 118 ? 4.293 0.352 -14.489 1.00 72.06 118 LEU A C 1
ATOM 853 O O . LEU A 1 118 ? 4.508 1.367 -13.834 1.00 72.06 118 LEU A O 1
ATOM 857 N N . ALA A 1 119 ? 5.060 -0.010 -15.514 1.00 68.56 119 ALA A N 1
ATOM 858 C CA . ALA A 1 119 ? 6.198 0.766 -15.987 1.00 68.56 119 ALA A CA 1
ATOM 859 C C . ALA A 1 119 ? 5.938 1.277 -17.408 1.00 68.56 119 ALA A C 1
ATOM 861 O O . ALA A 1 119 ? 5.852 0.506 -18.369 1.00 68.56 119 ALA A O 1
ATOM 862 N N . SER A 1 120 ? 5.836 2.597 -17.557 1.00 58.94 120 SER A N 1
ATOM 863 C CA . SER A 1 120 ? 5.716 3.233 -18.874 1.00 58.94 120 SER A CA 1
ATOM 864 C C . SER A 1 120 ? 7.019 3.062 -19.673 1.00 58.94 120 SER A C 1
ATOM 866 O O . SER A 1 120 ? 8.102 3.238 -19.118 1.00 58.94 120 SER A O 1
ATOM 868 N N . ASN A 1 121 ? 6.923 2.782 -20.979 1.00 57.88 121 ASN A N 1
ATOM 869 C CA . ASN A 1 121 ? 8.043 2.584 -21.925 1.00 57.88 121 ASN A CA 1
ATOM 870 C C . ASN A 1 121 ? 8.762 1.219 -21.871 1.00 57.88 121 ASN A C 1
ATOM 872 O O . ASN A 1 121 ? 9.845 1.077 -22.445 1.00 57.88 121 ASN A O 1
ATOM 876 N N . TYR A 1 122 ? 8.158 0.211 -21.239 1.00 55.31 122 TYR A N 1
ATOM 877 C CA . TYR A 1 122 ? 8.655 -1.169 -21.215 1.00 55.31 122 TYR A CA 1
ATOM 878 C C . TYR A 1 122 ? 7.686 -2.113 -21.936 1.00 55.31 122 TYR A C 1
ATOM 880 O O . TYR A 1 122 ? 6.478 -1.918 -21.894 1.00 55.31 122 TYR A O 1
ATOM 888 N N . TYR A 1 123 ? 8.204 -3.147 -22.605 1.00 47.28 123 TYR A N 1
ATOM 889 C CA . TYR A 1 123 ? 7.396 -4.194 -23.244 1.00 47.28 123 TYR A CA 1
ATOM 890 C C . TYR A 1 123 ? 7.687 -5.534 -22.561 1.00 47.28 123 TYR A C 1
ATOM 892 O O . TYR A 1 123 ? 8.489 -6.325 -23.047 1.00 47.28 123 TYR A O 1
ATOM 900 N N . ALA A 1 124 ? 7.082 -5.770 -21.399 1.00 49.88 124 ALA A N 1
ATOM 901 C CA . ALA A 1 124 ? 7.070 -7.086 -20.767 1.00 49.88 124 ALA A CA 1
ATOM 902 C C . ALA A 1 124 ? 5.852 -7.212 -19.843 1.00 49.88 124 ALA A C 1
ATOM 904 O O . ALA A 1 124 ? 5.646 -6.379 -18.964 1.00 49.88 124 ALA A O 1
ATOM 905 N N . VAL A 1 125 ? 5.055 -8.262 -20.039 1.00 48.53 125 VAL A N 1
ATOM 906 C CA . VAL A 1 125 ? 4.277 -8.857 -18.949 1.00 48.53 125 VAL A CA 1
ATOM 907 C C . VAL A 1 125 ? 5.224 -9.876 -18.332 1.00 48.53 125 VAL A C 1
ATOM 909 O O . VAL A 1 125 ? 5.411 -10.957 -18.890 1.00 48.53 125 VAL A O 1
ATOM 912 N N . ALA A 1 126 ? 5.918 -9.484 -17.269 1.00 52.12 126 ALA A N 1
ATOM 913 C CA . ALA A 1 126 ? 6.812 -10.374 -16.545 1.00 52.12 126 ALA A CA 1
ATOM 914 C C . ALA A 1 126 ? 6.054 -10.914 -15.330 1.00 52.12 126 ALA A C 1
ATOM 916 O O . ALA A 1 126 ? 5.880 -10.205 -14.341 1.00 52.12 126 ALA A O 1
ATOM 917 N N . ILE A 1 127 ? 5.560 -12.149 -15.432 1.00 48.50 127 ILE A N 1
ATOM 918 C CA . ILE A 1 127 ? 4.996 -12.874 -14.288 1.00 48.50 127 ILE A CA 1
ATOM 919 C C . ILE A 1 127 ? 6.154 -13.622 -13.637 1.00 48.50 127 ILE A C 1
ATOM 921 O O . ILE A 1 127 ? 6.534 -14.687 -14.120 1.00 48.50 127 ILE A O 1
ATOM 925 N N . GLY A 1 128 ? 6.723 -13.021 -12.592 1.00 51.22 128 GLY A N 1
ATOM 926 C CA . GLY A 1 128 ? 7.867 -13.556 -11.858 1.00 51.22 128 GLY A CA 1
ATOM 927 C C . GLY A 1 128 ? 9.163 -13.571 -12.665 1.00 51.22 128 GLY A C 1
ATOM 928 O O . GLY A 1 128 ? 9.170 -13.732 -13.880 1.00 51.22 128 GLY A O 1
ATOM 929 N N . GLU A 1 129 ? 10.288 -13.383 -11.982 1.00 50.97 129 GLU A N 1
ATOM 930 C CA . GLU A 1 129 ? 11.639 -13.336 -12.561 1.00 50.97 129 GLU A CA 1
ATOM 931 C C . GLU A 1 129 ? 11.954 -12.105 -13.448 1.00 50.97 129 GLU A C 1
ATOM 933 O O . GLU A 1 129 ? 12.312 -12.238 -14.624 1.00 50.97 129 GLU A O 1
ATOM 938 N N . PRO A 1 130 ? 11.986 -10.882 -12.881 1.00 48.28 130 PRO A N 1
ATOM 939 C CA . PRO A 1 130 ? 12.569 -9.702 -13.534 1.00 48.28 130 PRO A CA 1
ATOM 940 C C . PRO A 1 130 ? 14.016 -9.896 -14.033 1.00 48.28 130 PRO A C 1
ATOM 942 O O . PRO A 1 130 ? 14.498 -9.137 -14.874 1.00 48.28 130 PRO A O 1
ATOM 945 N N . ASN A 1 131 ? 14.710 -10.914 -13.513 1.00 47.72 131 ASN A N 1
ATOM 946 C CA . ASN A 1 131 ? 16.110 -11.227 -13.797 1.00 47.72 131 ASN A CA 1
ATOM 947 C C . ASN A 1 131 ? 16.314 -12.016 -15.105 1.00 47.72 131 ASN A C 1
ATOM 949 O O . ASN A 1 131 ? 17.447 -12.109 -15.573 1.00 47.72 131 ASN A O 1
ATOM 953 N N . ASN A 1 132 ? 15.248 -12.572 -15.699 1.00 45.94 132 ASN A N 1
ATOM 954 C CA . ASN A 1 132 ? 15.307 -13.394 -16.918 1.00 45.94 132 ASN A CA 1
ATOM 955 C C . ASN A 1 132 ? 14.689 -12.715 -18.153 1.00 45.94 132 ASN A C 1
ATOM 957 O O . ASN A 1 132 ? 14.457 -13.363 -19.177 1.00 45.94 132 ASN A O 1
ATOM 961 N N . LEU A 1 133 ? 14.429 -11.408 -18.089 1.00 51.81 133 LEU A N 1
ATOM 962 C CA . LEU A 1 133 ? 13.846 -10.677 -19.209 1.00 51.81 133 LEU A CA 1
ATOM 963 C C . LEU A 1 133 ? 14.917 -10.347 -20.266 1.00 51.81 133 LEU A C 1
ATOM 965 O O . LEU A 1 133 ? 15.963 -9.785 -19.930 1.00 51.81 133 LEU A O 1
ATOM 969 N N . PRO A 1 134 ? 14.691 -10.683 -21.552 1.00 44.44 134 PRO A N 1
ATOM 970 C CA . PRO A 1 134 ? 15.647 -10.400 -22.614 1.00 44.44 134 PRO A CA 1
ATOM 971 C C . PRO A 1 134 ? 15.880 -8.890 -22.736 1.00 44.44 134 PRO A C 1
ATOM 973 O O . PRO A 1 134 ? 14.929 -8.115 -22.759 1.00 44.44 134 PRO A O 1
ATOM 976 N N . ASN A 1 135 ? 17.162 -8.507 -22.810 1.00 46.84 135 ASN A N 1
ATOM 977 C CA . ASN A 1 135 ? 17.685 -7.141 -22.919 1.00 46.84 135 ASN A CA 1
ATOM 978 C C . ASN A 1 135 ? 16.686 -6.127 -23.508 1.00 46.84 135 ASN A C 1
ATOM 980 O O . ASN A 1 135 ? 16.364 -6.165 -24.697 1.00 46.84 135 ASN A O 1
ATOM 984 N N . TYR A 1 136 ? 16.238 -5.210 -22.650 1.00 54.03 136 TYR A N 1
ATOM 985 C CA . TYR A 1 136 ? 15.298 -4.131 -22.931 1.00 54.03 136 TYR A CA 1
ATOM 986 C C . TYR A 1 136 ? 15.663 -3.334 -24.193 1.00 54.03 136 TYR A C 1
ATOM 988 O O . TYR A 1 136 ? 16.629 -2.571 -24.206 1.00 54.03 136 TYR A O 1
ATOM 996 N N . LEU A 1 137 ? 14.859 -3.456 -25.251 1.00 48.56 137 LEU A N 1
ATOM 997 C CA . LEU A 1 137 ? 14.860 -2.493 -26.349 1.00 48.56 137 LEU A CA 1
ATOM 998 C C . LEU A 1 137 ? 13.819 -1.420 -26.024 1.00 48.56 137 LEU A C 1
ATOM 1000 O O . LEU A 1 137 ? 12.618 -1.667 -26.120 1.00 48.56 137 LEU A O 1
ATOM 1004 N N . SER A 1 138 ? 14.276 -0.232 -25.629 1.00 50.16 138 SER A N 1
ATOM 1005 C CA . SER A 1 138 ? 13.417 0.947 -25.545 1.00 50.16 138 SER A CA 1
ATOM 1006 C C . SER A 1 138 ? 12.795 1.198 -26.921 1.00 50.16 138 SER A C 1
ATOM 1008 O O . SER A 1 138 ? 13.494 1.395 -27.917 1.00 50.16 138 SER A O 1
ATOM 1010 N N . ARG A 1 139 ? 11.464 1.163 -27.009 1.00 48.38 139 ARG A N 1
ATOM 1011 C CA . ARG A 1 139 ? 10.747 1.552 -28.224 1.00 48.38 139 ARG A CA 1
ATOM 1012 C C . ARG A 1 139 ? 9.975 2.839 -27.942 1.00 48.38 139 ARG A C 1
ATOM 1014 O O . ARG A 1 139 ? 9.201 2.865 -26.992 1.00 48.38 139 ARG A O 1
ATOM 1021 N N . PRO A 1 140 ? 10.127 3.894 -28.758 1.00 45.81 140 PRO A N 1
ATOM 1022 C CA . PRO A 1 140 ? 9.267 5.064 -28.648 1.00 45.81 140 PRO A CA 1
ATOM 1023 C C . PRO A 1 140 ? 7.814 4.680 -28.981 1.00 45.81 140 PRO A C 1
ATOM 1025 O O . PRO A 1 140 ? 7.526 4.150 -30.058 1.00 45.81 140 PRO A O 1
ATOM 1028 N N . GLY A 1 141 ? 6.907 4.926 -28.034 1.00 50.44 141 GLY A N 1
ATOM 1029 C CA . GLY A 1 141 ? 5.470 4.649 -28.120 1.00 50.44 141 GLY A CA 1
ATOM 1030 C C . GLY A 1 141 ? 4.919 4.227 -26.757 1.00 50.44 141 GLY A C 1
ATOM 1031 O O . GLY A 1 141 ? 5.600 3.506 -26.043 1.00 50.44 141 GLY A O 1
ATOM 1032 N N . ASN A 1 142 ? 3.709 4.673 -26.399 1.00 50.56 142 ASN A N 1
ATOM 1033 C CA . ASN A 1 142 ? 3.040 4.492 -25.093 1.00 50.56 142 ASN A CA 1
ATOM 1034 C C . ASN A 1 142 ? 2.701 3.023 -24.726 1.00 50.56 142 ASN A C 1
ATOM 1036 O O . ASN A 1 142 ? 1.570 2.713 -24.361 1.00 50.56 142 ASN A O 1
ATOM 1040 N N . GLN A 1 143 ? 3.635 2.092 -24.875 1.00 52.22 143 GLN A N 1
ATOM 1041 C CA . GLN A 1 143 ? 3.490 0.694 -24.487 1.00 52.22 143 GLN A CA 1
ATOM 1042 C C . GLN A 1 143 ? 4.174 0.514 -23.123 1.00 52.22 143 GLN A C 1
ATOM 1044 O O . GLN A 1 143 ? 5.313 0.950 -22.943 1.00 52.22 143 GLN A O 1
ATOM 1049 N N . GLY A 1 144 ? 3.437 -0.025 -22.149 1.00 60.50 144 GLY A N 1
ATOM 1050 C CA . GLY A 1 144 ? 3.889 -0.225 -20.770 1.00 60.50 144 GLY A CA 1
ATOM 1051 C C . GLY A 1 144 ? 3.968 -1.706 -20.400 1.00 60.50 144 GLY A C 1
ATOM 1052 O O . GLY A 1 144 ? 3.271 -2.534 -20.989 1.00 60.50 144 GLY A O 1
ATOM 1053 N N . GLY A 1 145 ? 4.839 -2.026 -19.444 1.00 69.19 145 GLY A N 1
ATOM 1054 C CA . GLY A 1 145 ? 4.996 -3.360 -18.870 1.00 69.19 145 GLY A CA 1
ATOM 1055 C C . GLY A 1 145 ? 4.366 -3.439 -17.484 1.00 69.19 145 GLY A C 1
ATOM 1056 O O . GLY A 1 145 ? 4.189 -2.412 -16.830 1.00 69.19 145 GLY A O 1
ATOM 1057 N N . VAL A 1 146 ? 4.050 -4.656 -17.045 1.00 73.44 146 VAL A N 1
ATOM 1058 C CA . VAL A 1 146 ? 3.633 -4.942 -15.666 1.00 73.44 146 VAL A CA 1
ATOM 1059 C C . VAL A 1 146 ? 4.697 -5.826 -15.035 1.00 73.44 146 VAL A C 1
ATOM 1061 O O . VAL A 1 146 ? 5.046 -6.873 -15.589 1.00 73.44 146 VAL A O 1
ATOM 1064 N N . PHE A 1 147 ? 5.196 -5.387 -13.885 1.00 74.56 147 PHE A N 1
ATOM 1065 C CA . PHE A 1 147 ? 6.109 -6.137 -13.035 1.00 74.56 147 PHE A CA 1
ATOM 1066 C C . PHE A 1 147 ? 5.372 -6.570 -11.776 1.00 74.56 147 PHE A C 1
ATOM 1068 O O . PHE A 1 147 ? 4.715 -5.745 -11.146 1.00 74.56 147 PHE A O 1
ATOM 1075 N N . ILE A 1 148 ? 5.498 -7.845 -11.415 1.00 78.31 148 ILE A N 1
ATOM 1076 C CA . ILE A 1 148 ? 4.984 -8.373 -10.150 1.00 78.31 148 ILE A CA 1
ATOM 1077 C C . ILE A 1 148 ? 6.147 -8.523 -9.169 1.00 78.31 148 ILE A C 1
ATOM 1079 O O . ILE A 1 148 ? 7.178 -9.108 -9.515 1.00 78.31 148 ILE A O 1
ATOM 1083 N N . PHE A 1 149 ? 5.973 -7.984 -7.966 1.00 80.69 149 PHE A N 1
ATOM 1084 C CA . PHE A 1 149 ? 6.823 -8.229 -6.807 1.00 80.69 149 PHE A CA 1
ATOM 1085 C C . PHE A 1 149 ? 6.055 -9.093 -5.819 1.00 80.69 149 PHE A C 1
ATOM 1087 O O . PHE A 1 149 ? 4.933 -8.744 -5.455 1.00 80.69 149 PHE A O 1
ATOM 1094 N N . TYR A 1 150 ? 6.675 -10.188 -5.397 1.00 84.19 150 TYR A N 1
ATOM 1095 C CA . TYR A 1 150 ? 6.063 -11.136 -4.482 1.00 84.19 150 TYR A CA 1
ATOM 1096 C C . TYR A 1 150 ? 6.191 -10.657 -3.041 1.00 84.19 150 TYR A C 1
ATOM 1098 O O . TYR A 1 150 ? 7.302 -10.320 -2.607 1.00 84.19 150 TYR A O 1
ATOM 1106 N N . GLY A 1 151 ? 5.077 -10.611 -2.321 1.00 87.06 151 GLY A N 1
ATOM 1107 C CA . GLY A 1 151 ? 5.077 -10.406 -0.878 1.00 87.06 151 GLY A CA 1
ATOM 1108 C C . GLY A 1 151 ? 5.697 -11.605 -0.163 1.00 87.06 151 GLY A C 1
ATOM 1109 O O . GLY A 1 151 ? 5.718 -12.716 -0.676 1.00 87.06 151 GLY A O 1
ATOM 1110 N N . ASN A 1 152 ? 6.305 -11.381 0.997 1.00 88.31 152 ASN A N 1
ATOM 1111 C CA . ASN A 1 152 ? 6.769 -12.438 1.896 1.00 88.31 152 ASN A CA 1
ATOM 1112 C C . ASN A 1 152 ? 7.055 -11.853 3.280 1.00 88.31 152 ASN A C 1
ATOM 1114 O O . ASN A 1 152 ? 7.203 -10.647 3.435 1.00 88.31 152 ASN A O 1
ATOM 1118 N N . SER A 1 153 ? 7.282 -12.705 4.280 1.00 89.88 153 SER A N 1
ATOM 1119 C CA . SER A 1 153 ? 7.546 -12.280 5.666 1.00 89.88 153 SER A CA 1
ATOM 1120 C C . SER A 1 153 ? 8.738 -11.330 5.870 1.00 89.88 153 SER A C 1
ATOM 1122 O O . SER A 1 153 ? 8.922 -10.812 6.967 1.00 89.88 153 SER A O 1
ATOM 1124 N N . ASN A 1 154 ? 9.598 -11.140 4.864 1.00 84.69 154 ASN A N 1
ATOM 1125 C CA . ASN A 1 154 ? 10.710 -10.190 4.897 1.00 84.69 154 ASN A CA 1
ATOM 1126 C C . ASN A 1 154 ? 10.466 -8.948 4.021 1.00 84.69 154 ASN A C 1
ATOM 1128 O O . ASN A 1 154 ? 11.374 -8.135 3.885 1.00 84.69 154 ASN A 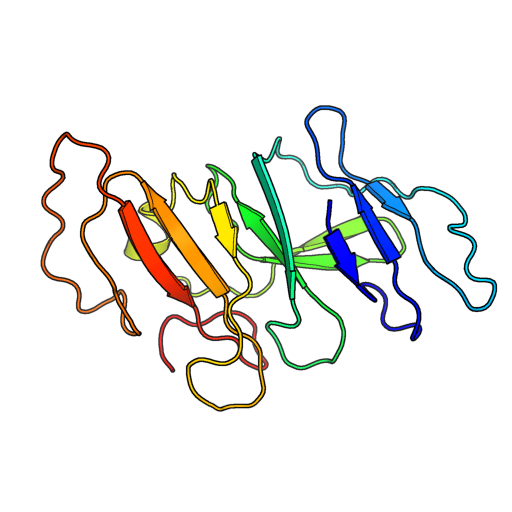O 1
ATOM 1132 N N . GLY A 1 155 ? 9.286 -8.791 3.424 1.00 83.56 155 GLY A N 1
ATOM 1133 C CA . GLY A 1 155 ? 8.907 -7.692 2.543 1.00 83.56 155 GLY A CA 1
ATOM 1134 C C . GLY A 1 155 ? 8.760 -8.126 1.086 1.00 83.56 155 GLY A C 1
ATOM 1135 O O . GLY A 1 155 ? 8.191 -9.170 0.802 1.00 83.56 155 GLY A O 1
ATOM 1136 N N . LEU A 1 156 ? 9.270 -7.336 0.139 1.00 81.69 156 LEU A N 1
ATOM 1137 C CA . LEU A 1 156 ? 9.091 -7.624 -1.290 1.00 81.69 156 LEU A CA 1
ATOM 1138 C C . LEU A 1 156 ? 10.230 -8.480 -1.863 1.00 81.69 156 LEU A C 1
ATOM 1140 O O . LEU A 1 156 ? 11.401 -8.309 -1.517 1.00 81.69 156 LEU A O 1
ATOM 1144 N N . SER A 1 157 ? 9.890 -9.352 -2.810 1.00 78.75 157 SER A N 1
ATOM 1145 C CA . SER A 1 157 ? 10.803 -10.225 -3.551 1.00 78.75 157 SER A CA 1
ATOM 1146 C C . SER A 1 157 ? 10.542 -10.168 -5.058 1.00 78.75 157 SER A C 1
ATOM 1148 O O . SER A 1 157 ? 9.463 -9.812 -5.523 1.00 78.75 157 SER A O 1
ATOM 1150 N N . ASN A 1 158 ? 11.556 -10.510 -5.850 1.00 72.88 158 ASN A N 1
ATOM 1151 C CA . ASN A 1 158 ? 11.446 -10.689 -7.299 1.00 72.88 158 ASN A CA 1
ATOM 1152 C C . ASN A 1 158 ? 11.396 -12.173 -7.721 1.00 72.88 158 ASN A C 1
ATOM 1154 O O . ASN A 1 158 ? 11.300 -12.470 -8.915 1.00 72.88 158 ASN A O 1
ATOM 1158 N N . THR A 1 159 ? 11.454 -13.077 -6.743 1.00 71.75 159 THR A N 1
ATOM 1159 C CA . THR A 1 159 ? 11.317 -14.531 -6.879 1.00 71.75 159 THR A CA 1
ATOM 1160 C C . THR A 1 159 ? 10.156 -15.002 -6.010 1.00 71.75 159 THR A C 1
ATOM 1162 O O . THR A 1 159 ? 10.059 -14.557 -4.861 1.00 71.75 159 THR A O 1
ATOM 1165 N N . ALA A 1 160 ? 9.301 -15.855 -6.576 1.00 71.31 160 ALA A N 1
ATOM 1166 C CA . ALA A 1 160 ? 8.188 -16.486 -5.866 1.00 71.31 160 ALA A CA 1
ATOM 1167 C C . ALA A 1 160 ? 8.673 -17.489 -4.812 1.00 71.31 160 ALA A C 1
ATOM 1169 O O . ALA A 1 160 ? 9.818 -17.989 -4.947 1.00 71.31 160 ALA A O 1
#

Sequence (160 aa):
MAIGDYNGNGYDDVLLWGDNGNQVAWGNSTGVLNSFTNIDYPETQTTATGVDLNGDGIPEIAIGSDERKIAGQISTSGSFSLLPTPTTSSVINTLAAANQLENIGDFNGDGIADLAVLASNYYAVAIGEPNNLPNYLSRPGNQGGVFIFYGNSNGLSNTA

pLDDT: mean 74.38, std 16.27, range [44.44, 94.25]

Radius of gyration: 16.1 Å; chains: 1; bounding box: 36×38×46 Å

Foldseek 3Di:
DEWDQLAPQPFIKDWDAADVFTWIFHGDPVRDRDDIATAPDDDGFQDWYWFQLQPPRRTWIATQALQQQGIFGADPNRYTDGFDEPPPVPQSNQSSAQNDKDFDAALPPPRGTKIKGKGWQFPDQDPACPPPDPPTDRDPDGDIYIQIWHGHNRGTHRHD

Secondary structure (DSSP, 8-state):
-EEE-TTSSSS-EEEE-STT--EEE---TTS----EEEPB--S--SEEEEE-SSSSSS-EEEEE-TT---EEEE-TT-BEEEPP----HHHHTT-TT--EEEE---SSSSSS--EEEEEET---EE-S-GGG-------SSS-EEEEEEEEETTEEES--